Protein AF-H0SKC0-F1 (afdb_monomer_lite)

Structure (mmCIF, N/CA/C/O backbone):
data_AF-H0SKC0-F1
#
_entry.id   AF-H0SKC0-F1
#
loop_
_atom_site.group_PDB
_atom_site.id
_atom_site.type_symbol
_atom_site.label_atom_id
_atom_site.label_alt_id
_atom_site.label_comp_id
_atom_site.label_asym_id
_atom_site.label_entity_id
_atom_site.label_seq_id
_atom_site.pdbx_PDB_ins_code
_atom_site.Cartn_x
_atom_site.Cartn_y
_atom_site.Cartn_z
_atom_site.occupancy
_atom_site.B_iso_or_equiv
_atom_site.auth_seq_id
_atom_site.auth_comp_id
_atom_site.auth_asym_id
_atom_site.auth_atom_id
_atom_site.pdbx_PDB_model_num
ATOM 1 N N . MET A 1 1 ? 10.378 -6.638 -20.594 1.00 44.16 1 MET A N 1
ATOM 2 C CA . MET A 1 1 ? 9.419 -6.960 -19.514 1.00 44.16 1 MET A CA 1
ATOM 3 C C . MET A 1 1 ? 9.116 -5.666 -18.774 1.00 44.16 1 MET A C 1
ATOM 5 O O . MET A 1 1 ? 10.044 -5.069 -18.249 1.00 44.16 1 MET A O 1
ATOM 9 N N . ARG A 1 2 ? 7.883 -5.146 -18.825 1.00 47.62 2 ARG A N 1
ATOM 10 C CA . ARG A 1 2 ? 7.544 -3.907 -18.105 1.00 47.62 2 ARG A CA 1
ATOM 11 C C . ARG A 1 2 ? 7.407 -4.277 -16.625 1.00 47.62 2 ARG A C 1
ATOM 13 O O . ARG A 1 2 ? 6.532 -5.062 -16.275 1.00 47.62 2 ARG A O 1
ATOM 20 N N . LEU A 1 3 ? 8.327 -3.801 -15.794 1.00 63.06 3 LEU A N 1
ATOM 21 C CA . LEU A 1 3 ? 8.321 -4.067 -14.359 1.00 63.06 3 LEU A CA 1
ATOM 22 C C . LEU A 1 3 ? 7.231 -3.194 -13.731 1.00 63.06 3 LEU A C 1
ATOM 24 O O . LEU A 1 3 ? 7.338 -1.970 -13.740 1.00 63.06 3 LEU A O 1
ATOM 28 N N . TYR A 1 4 ? 6.158 -3.812 -13.243 1.00 76.94 4 TYR A N 1
ATOM 29 C CA . TYR A 1 4 ? 5.050 -3.120 -12.587 1.00 76.94 4 TYR A CA 1
ATOM 30 C C . TYR A 1 4 ? 5.138 -3.303 -11.073 1.00 76.94 4 TYR A C 1
ATOM 32 O O . TYR A 1 4 ? 5.446 -4.395 -10.603 1.00 76.94 4 TYR A O 1
ATOM 40 N N . LEU A 1 5 ? 4.836 -2.245 -10.314 1.00 85.94 5 LEU A N 1
ATOM 41 C CA . LEU A 1 5 ? 4.647 -2.341 -8.868 1.00 85.94 5 LEU A CA 1
ATOM 42 C C . LEU A 1 5 ? 3.491 -3.288 -8.557 1.00 85.94 5 LEU A C 1
ATOM 44 O O . LEU A 1 5 ? 2.339 -3.018 -8.918 1.00 85.94 5 LEU A O 1
ATOM 48 N N . THR A 1 6 ? 3.816 -4.387 -7.886 1.00 87.62 6 THR A N 1
ATOM 49 C CA . THR A 1 6 ? 2.837 -5.380 -7.454 1.00 87.62 6 THR A CA 1
ATOM 50 C C . THR A 1 6 ? 2.287 -5.037 -6.072 1.00 87.62 6 THR A C 1
ATOM 52 O O . THR A 1 6 ? 2.886 -4.281 -5.309 1.00 87.62 6 THR A O 1
ATOM 55 N N . GLU A 1 7 ? 1.134 -5.608 -5.727 1.00 88.00 7 GLU A N 1
ATOM 56 C CA . GLU A 1 7 ? 0.581 -5.500 -4.369 1.00 88.00 7 GLU A CA 1
ATOM 57 C C . GLU A 1 7 ? 1.510 -6.154 -3.338 1.00 88.00 7 GLU A C 1
ATOM 59 O O . GLU A 1 7 ? 1.645 -5.646 -2.229 1.00 88.00 7 GLU A O 1
ATOM 64 N N . LEU A 1 8 ? 2.223 -7.216 -3.731 1.00 85.00 8 LEU A N 1
ATOM 65 C CA . LEU A 1 8 ? 3.221 -7.875 -2.892 1.00 85.00 8 LEU A CA 1
ATOM 66 C C . LEU A 1 8 ? 4.407 -6.961 -2.572 1.00 85.00 8 LEU A C 1
ATOM 68 O O . LEU A 1 8 ? 4.822 -6.894 -1.419 1.00 85.00 8 LEU A O 1
ATOM 72 N N . ASP A 1 9 ? 4.919 -6.219 -3.559 1.00 88.12 9 ASP A N 1
ATOM 73 C CA . ASP A 1 9 ? 5.999 -5.255 -3.320 1.00 88.12 9 ASP A CA 1
ATOM 74 C C . ASP A 1 9 ? 5.573 -4.212 -2.261 1.00 88.12 9 ASP A C 1
ATOM 76 O O . ASP A 1 9 ? 6.364 -3.845 -1.392 1.00 88.12 9 ASP A O 1
ATOM 80 N N . VAL A 1 10 ? 4.308 -3.770 -2.292 1.00 90.19 10 VAL A N 1
ATOM 81 C CA . VAL A 1 10 ? 3.758 -2.793 -1.334 1.00 90.19 10 VAL A CA 1
ATOM 82 C C . VAL A 1 10 ? 3.510 -3.415 0.043 1.00 90.19 10 VAL A C 1
ATOM 84 O O . VAL A 1 10 ? 3.845 -2.792 1.048 1.00 90.19 10 VAL A O 1
ATOM 87 N N . LEU A 1 11 ? 2.983 -4.643 0.110 1.00 89.06 11 LEU A N 1
ATOM 88 C CA . LEU A 1 11 ? 2.811 -5.407 1.356 1.00 89.06 11 LEU A CA 1
ATOM 89 C C . LEU A 1 11 ? 4.149 -5.631 2.070 1.00 89.06 11 LEU A C 1
ATOM 91 O O . LEU A 1 11 ? 4.260 -5.404 3.274 1.00 89.06 11 LEU A O 1
ATOM 95 N N . ALA A 1 12 ? 5.172 -6.037 1.319 1.00 88.38 12 ALA A N 1
ATOM 96 C CA . ALA A 1 12 ? 6.509 -6.268 1.845 1.00 88.38 12 ALA A CA 1
ATOM 97 C C . ALA A 1 12 ? 7.189 -4.965 2.301 1.00 88.38 12 ALA A C 1
ATOM 99 O O . ALA A 1 12 ? 7.897 -4.966 3.306 1.00 88.38 12 ALA A O 1
ATOM 100 N N . ALA A 1 13 ? 6.962 -3.843 1.611 1.00 90.94 13 ALA A N 1
ATOM 101 C CA . ALA A 1 13 ? 7.426 -2.539 2.081 1.00 90.94 13 ALA A CA 1
ATOM 102 C C . ALA A 1 13 ? 6.714 -2.122 3.380 1.00 90.94 13 ALA A C 1
ATOM 104 O O . ALA A 1 13 ? 7.356 -1.692 4.338 1.00 90.94 13 ALA A O 1
ATOM 105 N N . LEU A 1 14 ? 5.393 -2.313 3.446 1.00 90.44 14 LEU A N 1
ATOM 106 C CA . LEU A 1 14 ? 4.578 -2.048 4.634 1.00 90.44 14 LEU A CA 1
ATOM 107 C C . LEU A 1 14 ? 5.021 -2.857 5.856 1.00 90.44 14 LEU A C 1
ATOM 109 O O . LEU A 1 14 ? 5.031 -2.323 6.960 1.00 90.44 14 LEU A O 1
ATOM 113 N N . SER A 1 15 ? 5.424 -4.116 5.679 1.00 88.62 15 SER A N 1
ATOM 114 C CA . SER A 1 15 ? 5.884 -4.956 6.791 1.00 88.62 15 SER A CA 1
ATOM 115 C C . SER A 1 15 ? 7.271 -4.574 7.323 1.00 88.62 15 SER A C 1
ATOM 117 O O . SER A 1 15 ? 7.673 -5.058 8.376 1.00 88.62 15 SER A O 1
ATOM 119 N N . ARG A 1 16 ? 8.035 -3.754 6.588 1.00 90.06 16 ARG A N 1
ATOM 120 C CA . ARG A 1 16 ? 9.399 -3.327 6.955 1.00 90.06 16 ARG A CA 1
ATOM 121 C C . ARG A 1 16 ? 9.447 -1.955 7.618 1.00 90.06 16 ARG A C 1
ATOM 123 O O . ARG A 1 16 ? 10.452 -1.613 8.237 1.00 90.06 16 ARG A O 1
ATOM 130 N N . VAL A 1 17 ? 8.388 -1.157 7.491 1.00 90.25 17 VAL A N 1
ATOM 131 C CA . VAL A 1 17 ? 8.319 0.175 8.097 1.00 90.25 17 VAL A CA 1
ATOM 132 C C . VAL A 1 17 ? 7.797 0.088 9.530 1.00 90.25 17 VAL A C 1
ATOM 134 O O . VAL A 1 17 ? 6.731 -0.459 9.785 1.00 90.25 17 VAL A O 1
ATOM 137 N N . ALA A 1 18 ? 8.528 0.678 10.480 1.00 84.00 18 ALA A N 1
ATOM 138 C CA . ALA A 1 18 ? 8.111 0.712 11.886 1.00 84.00 18 ALA A CA 1
ATOM 139 C C . ALA A 1 18 ? 6.836 1.544 12.103 1.00 84.00 18 ALA A C 1
ATOM 141 O O . ALA A 1 18 ? 6.020 1.230 12.965 1.00 84.00 18 ALA A O 1
ATOM 142 N N . VAL A 1 19 ? 6.668 2.612 11.312 1.00 85.62 19 VAL A N 1
ATOM 143 C CA . VAL A 1 19 ? 5.455 3.432 11.302 1.00 85.62 19 VAL A CA 1
ATOM 144 C C . VAL A 1 19 ? 4.926 3.499 9.868 1.00 85.62 19 VAL A C 1
ATOM 146 O O . VAL A 1 19 ? 5.547 4.150 9.021 1.00 85.62 19 VAL A O 1
ATOM 149 N N . PRO A 1 20 ? 3.793 2.847 9.570 1.00 88.38 20 PRO A N 1
ATOM 150 C CA . PRO A 1 20 ? 3.282 2.661 8.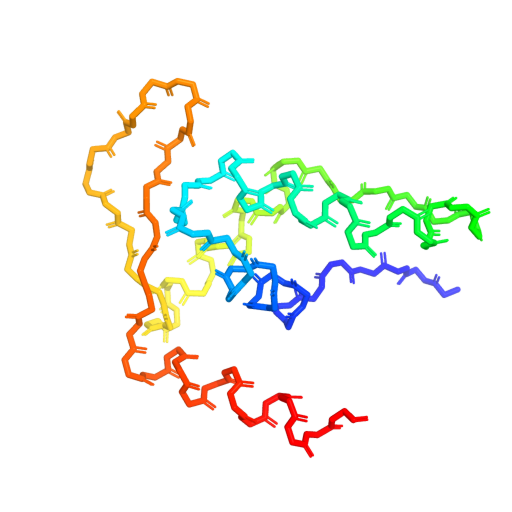211 1.00 88.38 20 PRO A CA 1
ATOM 151 C C . PRO A 1 20 ? 2.588 3.911 7.647 1.00 88.38 20 PRO A C 1
ATOM 153 O O . PRO A 1 20 ? 1.436 3.879 7.221 1.00 88.38 20 PRO A O 1
ATOM 156 N N . LYS A 1 21 ? 3.286 5.051 7.630 1.00 92.81 21 LYS A N 1
ATOM 157 C CA . LYS A 1 21 ? 2.807 6.273 6.963 1.00 92.81 21 LYS A CA 1
ATOM 158 C C . LYS A 1 21 ? 3.067 6.191 5.464 1.00 92.81 21 LYS A C 1
ATOM 160 O O . LYS A 1 21 ? 4.107 5.672 5.061 1.00 92.81 21 LYS A O 1
ATOM 165 N N . SER A 1 22 ? 2.190 6.775 4.645 1.00 91.94 22 SER A N 1
ATOM 166 C CA . SER A 1 22 ? 2.309 6.798 3.178 1.00 91.94 22 SER A CA 1
ATOM 167 C C . SER A 1 22 ? 3.715 7.171 2.707 1.00 91.94 22 SER A C 1
ATOM 169 O O . SER A 1 22 ? 4.264 6.501 1.839 1.00 91.94 22 SER A O 1
ATOM 171 N N . PHE A 1 23 ? 4.318 8.212 3.292 1.00 91.56 23 PHE A N 1
ATOM 172 C CA . PHE A 1 23 ? 5.668 8.645 2.931 1.00 91.56 23 PHE A CA 1
ATOM 173 C C . PHE A 1 23 ? 6.747 7.608 3.280 1.00 91.56 23 PHE A C 1
ATOM 175 O O . PHE A 1 23 ? 7.674 7.398 2.502 1.00 91.56 23 PHE A O 1
ATOM 182 N N . HIS A 1 24 ? 6.637 6.933 4.424 1.00 92.62 24 HIS A N 1
ATOM 183 C CA . HIS A 1 24 ? 7.600 5.901 4.815 1.00 92.62 24 HIS A CA 1
ATOM 184 C C . HIS A 1 24 ? 7.477 4.660 3.934 1.00 92.62 24 HIS A C 1
ATOM 186 O O . HIS A 1 24 ? 8.492 4.144 3.475 1.00 92.62 24 HIS A O 1
ATOM 192 N N . VAL A 1 25 ? 6.245 4.237 3.635 1.00 92.81 25 VAL A N 1
ATOM 193 C CA . VAL A 1 25 ? 5.987 3.139 2.694 1.00 92.81 25 VAL A CA 1
ATOM 194 C C . VAL A 1 25 ? 6.547 3.480 1.317 1.00 92.81 25 VAL A C 1
ATOM 196 O O . VAL A 1 25 ? 7.234 2.661 0.719 1.00 92.81 25 VAL A O 1
ATOM 199 N N . TYR A 1 26 ? 6.321 4.706 0.837 1.00 91.94 26 TYR A N 1
ATOM 200 C CA . TYR A 1 26 ? 6.886 5.190 -0.420 1.00 91.94 26 TYR A CA 1
ATOM 201 C C . TYR A 1 26 ? 8.412 5.044 -0.465 1.00 91.94 26 TYR A C 1
ATOM 203 O O . TYR A 1 26 ? 8.938 4.431 -1.392 1.00 91.94 26 TYR A O 1
ATOM 211 N N . ARG A 1 27 ? 9.115 5.545 0.559 1.00 91.69 27 ARG A N 1
ATOM 212 C CA . ARG A 1 27 ? 10.581 5.461 0.620 1.00 91.69 27 ARG A CA 1
ATOM 213 C C . ARG A 1 27 ? 11.087 4.023 0.661 1.00 91.69 27 ARG A C 1
ATOM 215 O O . ARG A 1 27 ? 12.115 3.726 0.062 1.00 91.69 27 ARG A O 1
ATOM 222 N N . GLU A 1 28 ? 10.384 3.138 1.360 1.00 92.88 28 GLU A N 1
ATOM 223 C CA . GLU A 1 28 ? 10.767 1.728 1.422 1.00 92.88 28 GLU A CA 1
ATOM 224 C C . GLU A 1 28 ? 10.533 1.017 0.083 1.00 92.88 28 GLU A C 1
ATOM 226 O O . GLU A 1 28 ? 11.389 0.248 -0.350 1.00 92.88 28 GLU A O 1
ATOM 231 N N . VAL A 1 29 ? 9.440 1.328 -0.627 1.00 91.50 29 VAL A N 1
ATOM 232 C CA . VAL A 1 29 ? 9.216 0.827 -1.992 1.00 91.50 29 VAL A CA 1
ATOM 233 C C . VAL A 1 29 ? 10.317 1.313 -2.935 1.00 91.50 29 VAL A C 1
ATOM 235 O O . VAL A 1 29 ? 10.870 0.495 -3.666 1.00 91.50 29 VAL A O 1
ATOM 238 N N . GLU A 1 30 ? 10.679 2.602 -2.911 1.00 89.31 30 GLU A N 1
ATOM 239 C CA . GLU A 1 30 ? 11.798 3.122 -3.714 1.00 89.31 30 GLU A CA 1
ATOM 240 C C . GLU A 1 30 ? 13.100 2.371 -3.423 1.00 89.31 30 GLU A C 1
ATOM 242 O O . GLU A 1 30 ? 13.766 1.918 -4.353 1.00 89.31 30 GLU A O 1
ATOM 247 N N . ARG A 1 31 ? 13.422 2.165 -2.140 1.00 89.06 31 ARG A N 1
ATOM 248 C CA . ARG A 1 31 ? 14.616 1.426 -1.712 1.00 89.06 31 ARG A CA 1
ATOM 249 C C . ARG A 1 31 ? 14.613 -0.013 -2.223 1.00 89.06 31 ARG A C 1
ATOM 251 O O . ARG A 1 31 ? 15.627 -0.500 -2.713 1.00 89.06 31 ARG A O 1
ATOM 258 N N . MET A 1 32 ? 13.475 -0.701 -2.135 1.00 88.00 32 MET A N 1
ATOM 259 C CA . MET A 1 32 ? 13.313 -2.055 -2.677 1.00 88.00 32 MET A CA 1
ATOM 260 C C . MET A 1 32 ? 13.449 -2.092 -4.203 1.00 88.00 32 MET A C 1
ATOM 262 O O . MET A 1 32 ? 13.877 -3.101 -4.764 1.00 88.00 32 MET A O 1
ATOM 266 N N . TRP A 1 33 ? 13.097 -0.996 -4.873 1.00 86.25 33 TRP A N 1
ATOM 267 C CA . TRP A 1 33 ? 13.165 -0.860 -6.321 1.00 86.25 33 TRP A CA 1
ATOM 268 C C . TRP A 1 33 ? 14.519 -0.373 -6.844 1.00 86.25 33 TRP A C 1
ATOM 270 O O . TRP A 1 33 ? 14.739 -0.493 -8.046 1.00 86.25 33 TRP A O 1
ATOM 280 N N . GLU A 1 34 ? 15.450 0.089 -6.000 1.00 84.75 34 GLU A N 1
ATOM 281 C CA . GLU A 1 34 ? 16.773 0.572 -6.437 1.00 84.75 34 GLU A CA 1
ATOM 282 C C . GLU A 1 34 ? 17.511 -0.426 -7.337 1.00 84.75 34 GLU A C 1
ATOM 284 O O . GLU A 1 34 ? 18.092 -0.032 -8.346 1.00 84.75 34 GLU A O 1
ATOM 289 N N . VAL A 1 35 ? 17.458 -1.723 -7.014 1.00 77.31 35 VAL A N 1
ATOM 290 C CA . VAL A 1 35 ? 18.083 -2.777 -7.833 1.00 77.31 35 VAL A CA 1
ATOM 291 C C . VAL A 1 35 ? 17.445 -2.828 -9.224 1.00 77.31 35 VAL A C 1
ATOM 293 O O . VAL A 1 35 ? 18.147 -2.794 -10.227 1.00 77.31 35 VAL A O 1
ATOM 296 N N . ARG A 1 36 ? 16.108 -2.796 -9.296 1.00 76.88 36 ARG A N 1
ATOM 297 C CA . ARG A 1 36 ? 15.361 -2.810 -10.565 1.00 76.88 36 ARG A CA 1
ATOM 298 C C . ARG A 1 36 ? 15.606 -1.546 -11.392 1.00 76.88 36 ARG A C 1
ATOM 300 O O . ARG A 1 36 ? 15.592 -1.608 -12.616 1.00 76.88 36 ARG A O 1
ATOM 307 N N . VAL A 1 37 ? 15.821 -0.407 -10.733 1.00 81.06 37 VAL A N 1
ATOM 308 C CA . VAL A 1 37 ? 16.159 0.864 -11.390 1.00 81.06 37 VAL A CA 1
ATOM 309 C C . VAL A 1 37 ? 17.556 0.811 -12.010 1.00 81.06 37 VAL A C 1
ATOM 311 O O . VAL A 1 37 ? 17.739 1.282 -13.131 1.00 81.06 37 VAL A O 1
ATOM 314 N N . ARG A 1 38 ? 18.531 0.186 -11.334 1.00 80.19 38 ARG A N 1
ATOM 315 C CA . ARG A 1 38 ? 19.883 -0.028 -11.888 1.00 80.19 38 ARG A CA 1
ATOM 316 C C . ARG A 1 38 ? 19.871 -0.885 -13.155 1.00 80.19 38 ARG A C 1
ATOM 318 O O . ARG A 1 38 ? 20.658 -0.620 -14.057 1.00 80.19 38 ARG A O 1
ATOM 325 N N . ASP A 1 39 ? 18.931 -1.820 -13.259 1.00 80.75 39 ASP A N 1
ATOM 326 C CA . ASP A 1 39 ? 18.747 -2.685 -14.433 1.00 80.75 39 ASP A CA 1
ATOM 327 C C . ASP A 1 39 ? 17.910 -2.029 -15.558 1.00 80.75 39 ASP A C 1
ATOM 329 O O . ASP A 1 39 ? 17.429 -2.705 -16.470 1.00 80.75 39 ASP A O 1
ATOM 333 N N . GLY A 1 40 ? 17.706 -0.706 -15.510 1.00 75.50 40 GLY A N 1
ATOM 334 C CA . GLY A 1 40 ? 16.964 0.055 -16.523 1.00 75.50 40 GLY A CA 1
ATOM 335 C C . GLY A 1 40 ? 15.448 0.115 -16.300 1.00 75.50 40 GLY A C 1
ATOM 336 O O . GLY A 1 40 ? 14.707 0.562 -17.178 1.00 75.50 40 GLY A O 1
ATOM 337 N N . GLY A 1 41 ? 14.962 -0.330 -15.139 1.00 75.75 41 GLY A N 1
ATOM 338 C CA . GLY A 1 41 ? 13.577 -0.143 -14.714 1.00 75.75 41 GLY A CA 1
ATOM 339 C C . GLY A 1 41 ? 13.275 1.303 -14.308 1.00 75.75 41 GLY A C 1
ATOM 340 O O . GLY A 1 41 ? 14.148 2.057 -13.890 1.00 75.75 41 GLY A O 1
ATOM 341 N N . MET A 1 42 ? 12.005 1.696 -14.394 1.00 79.69 42 MET A N 1
ATOM 342 C CA . MET A 1 42 ? 11.543 3.000 -13.912 1.00 79.69 42 MET A CA 1
ATOM 343 C C . MET A 1 42 ? 10.959 2.844 -12.502 1.00 79.69 42 MET A C 1
ATOM 345 O O . MET A 1 42 ? 10.150 1.932 -12.298 1.00 79.69 42 MET A O 1
ATOM 349 N N . PRO A 1 43 ? 11.334 3.694 -11.527 1.00 81.12 43 PRO A N 1
ATOM 350 C CA . PRO A 1 43 ? 10.789 3.586 -10.184 1.00 81.12 43 PRO A CA 1
ATOM 351 C C . PRO A 1 43 ? 9.289 3.924 -10.184 1.00 81.12 43 PRO A C 1
ATOM 353 O O . PRO A 1 43 ? 8.840 4.791 -10.944 1.00 81.12 43 PRO A O 1
ATOM 356 N N . PRO A 1 44 ? 8.488 3.258 -9.340 1.00 86.81 44 PRO A N 1
ATOM 357 C CA . PRO A 1 44 ? 7.084 3.589 -9.181 1.00 86.81 44 PRO A CA 1
ATOM 358 C C . PRO A 1 44 ? 6.935 4.983 -8.572 1.00 86.81 44 PRO A C 1
ATOM 360 O O . PRO A 1 44 ? 7.624 5.347 -7.624 1.00 86.81 44 PRO A O 1
ATOM 363 N N . THR A 1 45 ? 5.998 5.769 -9.099 1.00 89.06 45 THR A N 1
ATOM 364 C CA . THR A 1 45 ? 5.723 7.103 -8.558 1.00 89.06 45 THR A CA 1
ATOM 365 C C . THR A 1 45 ? 4.920 7.013 -7.260 1.00 89.06 45 THR A C 1
ATOM 367 O O . THR A 1 45 ? 4.195 6.042 -7.019 1.00 89.06 45 THR A O 1
ATOM 370 N N . ALA A 1 46 ? 4.967 8.076 -6.451 1.00 87.88 46 ALA A N 1
ATOM 371 C CA . ALA A 1 46 ? 4.154 8.186 -5.238 1.00 87.88 46 ALA A CA 1
ATOM 372 C C . ALA A 1 46 ? 2.652 7.979 -5.511 1.00 87.88 46 ALA A C 1
ATOM 374 O O . ALA A 1 46 ? 1.956 7.368 -4.703 1.00 87.88 46 ALA A O 1
ATOM 375 N N . TYR A 1 47 ? 2.165 8.426 -6.674 1.00 88.94 47 TYR A N 1
ATOM 376 C CA . TYR A 1 47 ? 0.782 8.224 -7.107 1.00 88.94 47 TYR A CA 1
ATOM 377 C C . TYR A 1 47 ? 0.443 6.740 -7.314 1.00 88.94 47 TYR A C 1
ATOM 379 O O . TYR A 1 47 ? -0.589 6.270 -6.838 1.00 88.94 47 TYR A O 1
ATOM 387 N N . VAL A 1 48 ? 1.325 5.977 -7.970 1.00 90.56 48 VAL A N 1
ATOM 388 C CA . VAL A 1 48 ? 1.121 4.534 -8.196 1.00 90.56 48 VAL A CA 1
ATOM 389 C C . VAL A 1 48 ? 1.090 3.775 -6.868 1.00 90.56 48 VAL A C 1
ATOM 391 O O . VAL A 1 48 ? 0.232 2.915 -6.670 1.00 90.56 48 VAL A O 1
ATOM 394 N N . ILE A 1 49 ? 1.984 4.123 -5.940 1.00 92.19 49 ILE A N 1
ATOM 395 C CA . ILE A 1 49 ? 2.038 3.512 -4.605 1.00 92.19 49 ILE A CA 1
ATOM 396 C C . ILE A 1 49 ? 0.777 3.855 -3.803 1.00 92.19 49 ILE A C 1
ATOM 398 O O . ILE A 1 49 ? 0.158 2.963 -3.226 1.00 92.19 49 ILE A O 1
ATOM 402 N N . ALA A 1 50 ? 0.343 5.119 -3.816 1.00 91.06 50 ALA A N 1
ATOM 403 C CA . ALA A 1 50 ? -0.878 5.550 -3.136 1.00 91.06 50 ALA A CA 1
ATOM 404 C C . ALA A 1 50 ? -2.129 4.835 -3.673 1.00 91.06 50 ALA A C 1
ATOM 406 O O . ALA A 1 50 ? -2.944 4.359 -2.884 1.00 91.06 50 ALA A O 1
ATOM 407 N N . ASN A 1 51 ? -2.252 4.687 -4.996 1.00 92.38 51 ASN A N 1
ATOM 408 C CA . ASN A 1 51 ? -3.349 3.933 -5.606 1.00 92.38 51 ASN A CA 1
ATOM 409 C C . ASN A 1 51 ? -3.341 2.457 -5.193 1.00 92.38 51 ASN A C 1
ATOM 411 O O . ASN A 1 51 ? -4.406 1.873 -4.993 1.00 92.38 51 ASN A O 1
ATOM 415 N N . ARG A 1 52 ? -2.161 1.840 -5.042 1.00 92.56 52 ARG A N 1
ATOM 416 C CA . ARG A 1 52 ? -2.063 0.452 -4.570 1.00 92.56 52 ARG A CA 1
ATOM 417 C C . ARG A 1 52 ? -2.454 0.306 -3.110 1.00 92.56 52 ARG A C 1
ATOM 419 O O . ARG A 1 52 ? -3.238 -0.585 -2.807 1.00 92.56 52 ARG A O 1
ATOM 426 N N . LEU A 1 53 ? -2.002 1.209 -2.244 1.00 93.56 53 LEU A N 1
ATOM 427 C CA . LEU A 1 53 ? -2.441 1.252 -0.848 1.00 93.56 53 LEU A CA 1
ATOM 428 C C . LEU A 1 53 ? -3.964 1.389 -0.743 1.00 93.56 53 LEU A C 1
ATOM 430 O O . LEU A 1 53 ? -4.594 0.655 0.014 1.00 93.56 53 LEU A O 1
ATOM 434 N N . GLN A 1 54 ? -4.563 2.260 -1.561 1.00 93.56 54 GLN A N 1
ATOM 435 C CA . GLN A 1 54 ? -6.015 2.406 -1.611 1.00 93.56 54 GLN A CA 1
ATOM 436 C C . GLN A 1 54 ? -6.702 1.127 -2.105 1.00 93.56 54 GLN A C 1
ATOM 438 O O . GLN A 1 54 ? -7.607 0.643 -1.442 1.00 93.56 54 GLN A O 1
ATOM 443 N N . THR A 1 55 ? -6.215 0.524 -3.195 1.00 93.56 55 THR A N 1
ATOM 444 C CA . THR A 1 55 ? -6.749 -0.750 -3.715 1.00 93.56 55 THR A CA 1
ATOM 445 C C . THR A 1 55 ? -6.726 -1.846 -2.645 1.00 93.56 55 THR A C 1
ATOM 447 O O . THR A 1 55 ? -7.657 -2.635 -2.529 1.00 93.56 55 THR A O 1
ATOM 450 N N . MET A 1 56 ? -5.659 -1.914 -1.850 1.00 93.69 56 MET A N 1
ATOM 451 C CA . MET A 1 56 ? -5.534 -2.892 -0.768 1.00 93.69 56 MET A CA 1
ATOM 452 C C . MET A 1 56 ? -6.479 -2.596 0.399 1.00 93.69 56 MET A C 1
ATOM 454 O O . MET A 1 56 ? -6.986 -3.530 1.019 1.00 93.69 56 MET A O 1
ATOM 458 N N . ALA A 1 57 ? -6.749 -1.323 0.686 1.00 94.56 57 ALA A N 1
ATOM 459 C CA . ALA A 1 57 ? -7.775 -0.954 1.652 1.00 94.56 57 ALA A CA 1
ATOM 460 C C . ALA A 1 57 ? -9.185 -1.294 1.158 1.00 94.56 57 ALA A C 1
ATOM 462 O O . ALA A 1 57 ? -9.976 -1.834 1.925 1.00 94.56 57 ALA A O 1
ATOM 463 N N . ASP A 1 58 ? -9.470 -1.095 -0.129 1.00 94.50 58 ASP A N 1
ATOM 464 C CA . ASP A 1 58 ? -10.749 -1.479 -0.739 1.00 94.50 58 ASP A CA 1
ATOM 465 C C . ASP A 1 58 ? -10.957 -3.009 -0.707 1.00 94.50 58 ASP A C 1
ATOM 467 O O . ASP A 1 58 ? -12.081 -3.487 -0.579 1.00 94.50 58 ASP A O 1
ATOM 471 N N . LYS A 1 59 ? -9.867 -3.793 -0.749 1.00 93.88 59 LYS A N 1
ATOM 472 C CA . LYS A 1 59 ? -9.871 -5.255 -0.525 1.00 93.88 59 LYS A CA 1
ATOM 473 C C . LYS A 1 59 ? -9.998 -5.661 0.950 1.00 93.88 59 LYS A C 1
ATOM 475 O O . LYS A 1 59 ? -10.044 -6.852 1.249 1.00 93.88 59 LYS A O 1
ATOM 480 N N . GLY A 1 60 ? -9.994 -4.704 1.874 1.00 95.44 60 GLY A N 1
ATOM 481 C CA . GLY A 1 60 ? -10.022 -4.955 3.313 1.00 95.44 60 GLY A CA 1
ATOM 482 C C . GLY A 1 60 ? -8.715 -5.511 3.881 1.00 95.44 60 GLY A C 1
ATOM 483 O O . GLY A 1 60 ? -8.721 -6.037 4.989 1.00 95.44 60 GLY A O 1
ATOM 484 N N . TRP A 1 61 ? -7.593 -5.423 3.158 1.00 94.88 61 TRP A N 1
ATOM 485 C CA . TRP A 1 61 ? -6.273 -5.857 3.646 1.00 94.88 61 TRP A CA 1
ATOM 486 C C . TRP A 1 61 ? -5.591 -4.793 4.502 1.00 94.88 61 TRP A C 1
ATOM 488 O O . TRP A 1 61 ? -4.763 -5.107 5.355 1.00 94.88 61 TRP A O 1
ATOM 498 N N . LEU A 1 62 ? -5.937 -3.531 4.264 1.00 95.56 62 LEU A N 1
ATOM 499 C CA . LEU A 1 62 ? -5.440 -2.397 5.023 1.00 95.56 62 LEU A CA 1
ATOM 500 C C . LEU A 1 62 ? -6.596 -1.536 5.519 1.00 95.56 62 LEU A C 1
ATOM 502 O O . LEU A 1 62 ? -7.627 -1.420 4.863 1.00 95.56 62 LEU A O 1
ATOM 506 N N . THR A 1 63 ? -6.386 -0.853 6.632 1.00 94.88 63 THR A N 1
ATOM 507 C CA . THR A 1 63 ? -7.189 0.303 7.028 1.00 94.88 63 THR A CA 1
ATOM 508 C C . THR A 1 63 ? -6.350 1.563 6.904 1.00 94.88 63 THR A C 1
ATOM 510 O O . THR A 1 63 ? -5.145 1.563 7.157 1.00 94.88 63 THR A O 1
ATOM 513 N N . ARG A 1 64 ? -6.984 2.650 6.469 1.00 95.25 64 ARG A N 1
ATOM 514 C CA . ARG A 1 64 ? -6.367 3.974 6.362 1.00 95.25 64 ARG A CA 1
ATOM 515 C C . ARG A 1 64 ? -6.836 4.825 7.533 1.00 95.25 64 ARG A C 1
ATOM 517 O O . ARG A 1 64 ? -8.017 4.797 7.859 1.00 9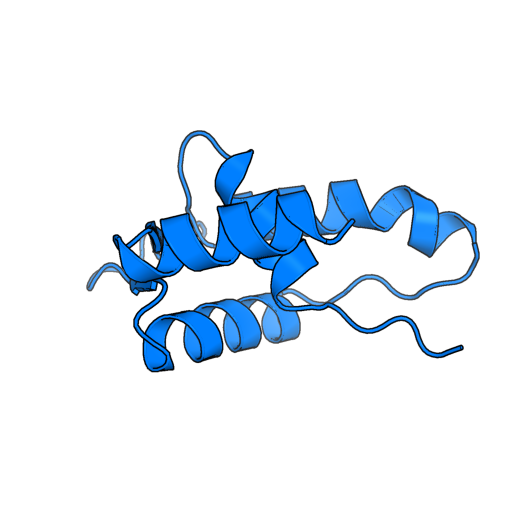5.25 64 ARG A O 1
ATOM 524 N N . SER A 1 65 ? -5.947 5.616 8.124 1.00 93.81 65 SER A N 1
ATOM 525 C CA . SER A 1 65 ? -6.333 6.615 9.119 1.00 93.81 65 SER A CA 1
ATOM 526 C C . SER A 1 65 ? -7.267 7.673 8.522 1.00 93.81 65 SER A C 1
ATOM 528 O O . SER A 1 65 ? -7.106 8.082 7.369 1.00 93.81 65 SER A O 1
ATOM 530 N N . ASP A 1 66 ? -8.194 8.186 9.331 1.00 89.81 66 ASP A N 1
ATOM 531 C CA . ASP A 1 66 ? -9.122 9.243 8.898 1.00 89.81 66 ASP A CA 1
ATOM 532 C C . ASP A 1 66 ? -8.416 10.585 8.682 1.00 89.81 66 ASP A C 1
ATOM 534 O O . ASP A 1 66 ? -8.799 11.393 7.834 1.00 89.81 66 ASP A O 1
ATOM 538 N N . LYS A 1 67 ? -7.343 10.827 9.441 1.00 90.12 67 LYS A N 1
ATOM 539 C CA . LYS A 1 67 ? -6.571 12.066 9.379 1.00 90.12 67 LYS A CA 1
ATOM 540 C C . LYS A 1 67 ? -5.294 11.881 8.568 1.00 90.12 67 LYS A C 1
ATOM 542 O O . LYS A 1 67 ? -4.540 10.928 8.774 1.00 90.12 67 LYS A O 1
ATOM 547 N N . ARG A 1 68 ? -5.026 12.855 7.695 1.00 90.19 68 ARG A N 1
ATOM 548 C CA . ARG A 1 68 ? -3.733 13.034 7.027 1.00 90.19 68 ARG A CA 1
ATOM 549 C C . ARG A 1 68 ? -2.751 13.741 7.965 1.00 90.19 68 ARG A C 1
ATOM 551 O O . ARG A 1 68 ? -3.029 14.834 8.457 1.00 90.19 68 ARG A O 1
ATOM 558 N N . GLU A 1 69 ? -1.583 13.151 8.175 1.00 87.38 69 GLU A N 1
ATOM 559 C CA . GLU A 1 69 ? -0.512 13.683 9.018 1.00 87.38 69 GLU A CA 1
ATOM 560 C C . GLU A 1 69 ? 0.472 14.536 8.204 1.00 87.38 69 GLU A C 1
ATOM 562 O O . GLU A 1 69 ? 1.594 14.124 7.895 1.00 87.38 69 GLU A O 1
ATOM 567 N N . GLY A 1 70 ? 0.041 15.742 7.828 1.00 87.62 70 GLY A N 1
ATOM 568 C CA . GLY A 1 70 ? 0.882 16.702 7.108 1.00 87.62 70 GLY A CA 1
ATOM 569 C C . GLY A 1 70 ? 1.497 16.113 5.832 1.00 87.62 70 GLY A C 1
ATOM 570 O O . GLY A 1 70 ? 0.798 15.516 5.008 1.00 87.62 70 GLY A O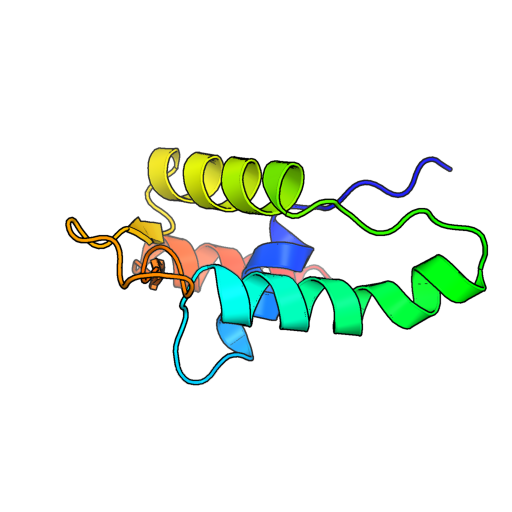 1
ATOM 571 N N . ASN A 1 71 ? 2.816 16.266 5.679 1.00 83.12 71 ASN A N 1
ATOM 572 C CA . ASN A 1 71 ? 3.562 15.768 4.516 1.00 83.12 71 ASN A CA 1
ATOM 573 C C . ASN A 1 71 ? 3.777 14.247 4.526 1.00 83.12 71 ASN A C 1
ATOM 575 O O . ASN A 1 71 ? 4.067 13.670 3.482 1.00 83.12 71 ASN A O 1
ATOM 579 N N . SER A 1 72 ? 3.590 13.585 5.671 1.00 83.50 72 SER A N 1
ATOM 580 C CA . SER A 1 72 ? 3.791 12.138 5.810 1.00 83.50 72 SER A CA 1
ATOM 581 C C . SER A 1 72 ? 2.648 11.311 5.206 1.00 83.50 72 SER A C 1
ATOM 583 O O . SER A 1 72 ? 2.796 10.105 4.999 1.00 83.50 72 SER A O 1
ATOM 585 N N . GLY A 1 73 ? 1.522 11.956 4.883 1.00 90.81 73 GLY A N 1
ATOM 586 C CA . GLY A 1 73 ? 0.349 11.323 4.283 1.00 90.81 73 GLY A CA 1
ATOM 587 C C . GLY A 1 73 ? -0.546 10.635 5.314 1.00 90.81 73 GLY A C 1
ATOM 588 O O . GLY A 1 73 ? -0.739 11.162 6.405 1.00 90.81 73 GLY A O 1
ATOM 589 N N . PHE A 1 74 ? -1.142 9.503 4.945 1.00 93.94 74 PHE A N 1
ATOM 590 C CA . PHE A 1 74 ? -2.015 8.725 5.830 1.00 93.94 74 PHE A CA 1
ATOM 591 C C . PHE A 1 74 ? -1.231 7.615 6.519 1.00 93.94 74 PHE A C 1
ATOM 593 O O . PHE A 1 74 ? -0.234 7.138 5.978 1.00 93.94 74 PHE A O 1
ATOM 600 N N . THR A 1 75 ? -1.704 7.183 7.680 1.00 94.19 75 THR A N 1
ATOM 601 C CA . THR A 1 75 ? -1.199 5.985 8.351 1.00 94.19 75 THR A CA 1
ATOM 602 C C . THR A 1 75 ? -2.028 4.786 7.896 1.00 94.19 75 THR A C 1
ATOM 604 O O . THR A 1 75 ? -3.248 4.889 7.776 1.00 94.19 75 THR A O 1
ATOM 607 N N . TRP A 1 76 ? -1.370 3.667 7.612 1.00 94.50 76 TRP A N 1
ATOM 608 C CA . TRP A 1 76 ? -1.989 2.439 7.114 1.00 94.50 76 TRP A CA 1
ATOM 609 C C . TRP A 1 76 ? -1.778 1.318 8.113 1.00 94.50 76 TRP A C 1
ATOM 611 O O . TRP A 1 76 ? -0.676 1.157 8.612 1.00 94.50 76 TRP A O 1
ATOM 621 N N . GLN A 1 77 ? -2.790 0.523 8.412 1.00 93.25 77 GLN A N 1
ATOM 622 C CA . GLN A 1 77 ? -2.644 -0.607 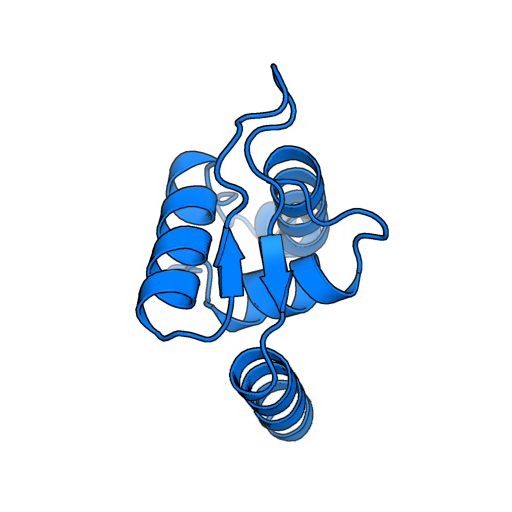9.325 1.00 93.25 77 GLN A CA 1
ATOM 623 C C . GLN A 1 77 ? -3.080 -1.884 8.635 1.00 93.25 77 GLN A C 1
ATOM 625 O O . GLN A 1 77 ? -4.006 -1.876 7.828 1.00 93.25 77 GLN A O 1
ATOM 630 N N . PHE A 1 78 ? -2.396 -2.978 8.948 1.00 92.44 78 PHE A N 1
ATOM 631 C CA . PHE A 1 78 ? -2.819 -4.294 8.506 1.00 92.44 78 PHE A CA 1
ATOM 632 C C . PHE A 1 78 ? -4.108 -4.702 9.210 1.00 92.44 78 PHE A C 1
ATOM 634 O O . PHE A 1 78 ? -4.259 -4.519 10.417 1.00 92.44 78 PHE A O 1
ATOM 641 N N . THR A 1 79 ? -5.019 -5.291 8.445 1.00 94.31 79 THR A N 1
ATOM 642 C CA . THR A 1 79 ? -6.097 -6.113 8.996 1.00 94.31 79 THR A CA 1
ATOM 643 C C . THR A 1 79 ? -5.616 -7.558 9.143 1.00 94.31 79 THR A C 1
ATOM 645 O O . THR A 1 79 ? -4.556 -7.928 8.629 1.00 94.31 79 THR A O 1
ATOM 648 N N . GLU A 1 80 ? -6.419 -8.414 9.776 1.00 93.50 80 GLU A N 1
ATOM 649 C CA . GLU A 1 80 ? -6.168 -9.862 9.785 1.00 93.50 80 GLU A CA 1
ATOM 650 C C . GLU A 1 80 ? -6.041 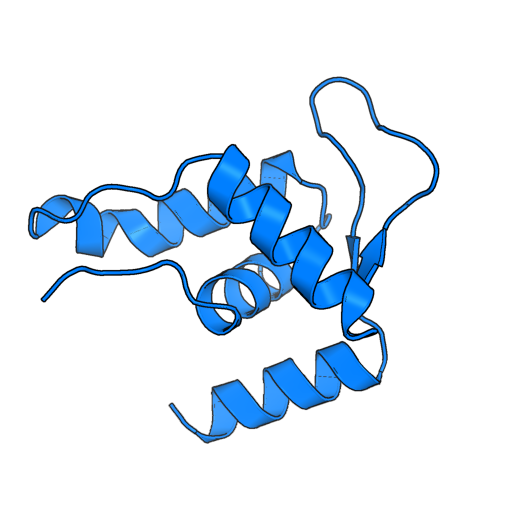-10.424 8.360 1.00 93.50 80 GLU A C 1
ATOM 652 O O . GLU A 1 80 ? -5.079 -11.129 8.054 1.00 93.50 80 GLU A O 1
ATOM 657 N N . ALA A 1 81 ? -6.941 -10.023 7.454 1.00 92.19 81 ALA A N 1
ATOM 658 C CA . ALA A 1 81 ? -6.890 -10.422 6.048 1.00 92.19 81 ALA A CA 1
ATOM 659 C C . ALA A 1 81 ? -5.598 -9.956 5.356 1.00 92.19 81 ALA A C 1
ATOM 661 O O . ALA A 1 81 ? -5.025 -10.691 4.551 1.00 92.19 81 ALA A O 1
ATOM 662 N N . GLY A 1 82 ? -5.106 -8.759 5.689 1.00 90.94 82 GLY A N 1
ATOM 663 C CA . GLY A 1 82 ? -3.836 -8.249 5.176 1.00 90.94 82 GLY A CA 1
ATOM 664 C C . GLY A 1 82 ? -2.625 -9.044 5.658 1.00 90.94 82 GLY A C 1
ATOM 665 O O . GLY A 1 82 ? -1.725 -9.322 4.865 1.00 90.94 82 GLY A O 1
ATOM 666 N N . HIS A 1 83 ? -2.615 -9.463 6.927 1.00 90.19 83 HIS A N 1
ATOM 667 C CA . HIS A 1 83 ? -1.574 -10.347 7.454 1.00 90.19 83 HIS A CA 1
ATOM 668 C C . HIS A 1 83 ? -1.592 -11.722 6.774 1.00 90.19 83 HIS A C 1
ATOM 670 O O . HIS A 1 83 ? -0.532 -12.224 6.398 1.00 90.19 83 HIS A O 1
ATOM 676 N N . SER A 1 84 ? -2.773 -12.305 6.541 1.00 91.50 84 SER A N 1
ATOM 677 C CA . SER A 1 84 ? -2.898 -13.559 5.788 1.00 91.50 84 SER A CA 1
ATOM 678 C C . SER A 1 84 ? -2.429 -13.416 4.339 1.00 91.50 84 SER A C 1
ATOM 680 O O . SER A 1 84 ? -1.725 -14.292 3.840 1.00 91.50 84 SER A O 1
ATOM 682 N N . ALA A 1 85 ? -2.761 -12.306 3.670 1.00 88.94 85 ALA A N 1
ATOM 683 C CA . ALA A 1 85 ? -2.313 -12.035 2.305 1.00 88.94 85 ALA A CA 1
ATOM 684 C C . ALA A 1 85 ? -0.784 -11.891 2.218 1.00 88.94 85 ALA A C 1
ATOM 686 O O . ALA A 1 85 ? -0.165 -12.450 1.313 1.00 88.94 85 ALA A O 1
ATOM 687 N N . LEU A 1 86 ? -0.166 -11.194 3.180 1.00 88.38 86 LEU A N 1
ATOM 688 C CA . LEU A 1 86 ? 1.290 -11.087 3.280 1.00 88.38 86 LEU A CA 1
ATOM 689 C C . LEU A 1 86 ? 1.939 -12.465 3.474 1.00 88.38 86 LEU A C 1
ATOM 691 O O . LEU A 1 86 ? 2.870 -12.799 2.745 1.00 88.38 86 LEU A O 1
ATOM 695 N N . ALA A 1 87 ? 1.430 -13.272 4.408 1.00 87.94 87 ALA A N 1
ATOM 696 C CA . ALA A 1 87 ? 1.969 -14.602 4.688 1.00 87.94 87 ALA A CA 1
ATOM 697 C C . ALA A 1 87 ? 1.840 -15.547 3.480 1.00 87.94 87 ALA A C 1
ATOM 699 O O . ALA A 1 87 ? 2.803 -16.219 3.115 1.00 87.94 87 ALA A O 1
ATOM 700 N N . ALA A 1 88 ? 0.679 -15.559 2.817 1.00 86.56 88 ALA A N 1
ATOM 701 C CA . ALA A 1 88 ? 0.453 -16.365 1.618 1.00 86.56 88 ALA A CA 1
ATOM 702 C C . ALA A 1 88 ? 1.413 -15.984 0.484 1.00 86.56 88 ALA A C 1
ATOM 704 O O . ALA A 1 88 ? 1.942 -16.851 -0.208 1.00 86.56 88 ALA A O 1
ATOM 705 N N . ALA A 1 89 ? 1.673 -14.689 0.313 1.00 79.75 89 ALA A N 1
ATOM 706 C CA . ALA A 1 89 ? 2.566 -14.209 -0.727 1.00 79.75 89 ALA A CA 1
ATOM 707 C C . ALA A 1 89 ? 4.052 -14.457 -0.410 1.00 79.75 89 ALA A C 1
ATOM 709 O O . ALA A 1 89 ? 4.831 -14.700 -1.326 1.00 79.75 89 ALA A O 1
ATOM 710 N N . GLN A 1 90 ? 4.441 -14.447 0.870 1.00 79.88 90 GLN A N 1
ATOM 711 C CA . GLN A 1 90 ? 5.779 -14.858 1.313 1.00 79.88 90 GLN A CA 1
ATOM 712 C C . GLN A 1 90 ? 6.017 -16.363 1.146 1.00 79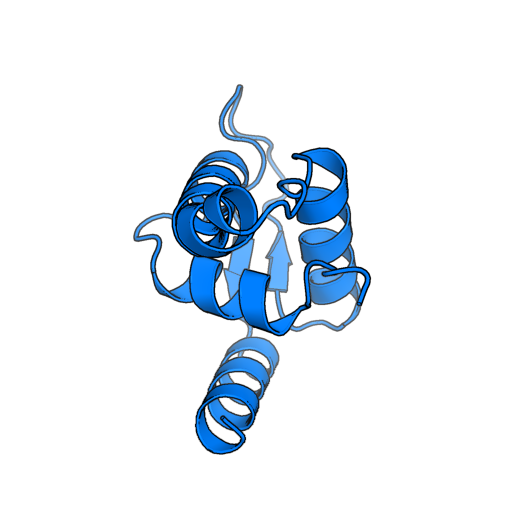.88 90 GLN A C 1
ATOM 714 O O . GLN A 1 90 ? 7.139 -16.763 0.873 1.00 79.88 90 GLN A O 1
ATOM 719 N N . ALA A 1 91 ? 4.979 -17.189 1.291 1.00 79.56 91 ALA A N 1
ATOM 720 C CA . ALA A 1 91 ? 5.070 -18.636 1.096 1.00 79.56 91 ALA A CA 1
ATOM 721 C C . ALA A 1 91 ? 5.113 -19.060 -0.387 1.00 79.56 91 ALA A C 1
ATOM 723 O O . ALA A 1 91 ? 5.473 -20.195 -0.685 1.00 79.56 91 ALA A O 1
ATOM 724 N N . ALA A 1 92 ? 4.712 -18.174 -1.303 1.00 67.88 92 ALA A N 1
ATOM 725 C CA . ALA A 1 92 ? 4.670 -18.427 -2.745 1.00 67.88 92 ALA A CA 1
ATOM 726 C C . ALA A 1 92 ? 5.902 -17.900 -3.512 1.00 67.88 92 ALA A C 1
ATOM 728 O O . ALA A 1 92 ? 5.970 -18.079 -4.730 1.00 67.88 92 ALA A O 1
ATOM 729 N N . ALA A 1 93 ? 6.825 -17.223 -2.821 1.00 56.19 93 ALA A N 1
ATOM 730 C CA . ALA A 1 93 ? 8.066 -16.663 -3.360 1.00 56.19 93 ALA A CA 1
ATOM 731 C C . ALA A 1 93 ? 9.262 -17.569 -3.044 1.00 56.19 93 ALA A C 1
ATOM 733 O O . ALA A 1 93 ? 10.162 -17.648 -3.910 1.00 56.19 93 ALA A O 1
#

pLDDT: mean 87.04, std 9.19, range [44.16, 95.56]

Radius of gyration: 12.92 Å; chains: 1; bounding box: 31×35×31 Å

Secondary structure (DSSP, 8-state):
---PPPHHHHHHHHTT-SS-BHHHHHHHHHHHHHHHHHTTPPPPPHHHHHHHHHHHHHTTSEEE-SS--GGG--BEEE-HHHHHHHHHHHHT-

Foldseek 3Di:
DQDDDDLLLLLVLCVPDPWQFLQSSLVSSQVVCPVVVVVVHDRDDSVSSVVSLVVCVVVVQWDWDPDADPPSGITIDGDPVVVVVNVVVVVVD

Sequence (93 aa):
MRLYLTELDVLAALSRVAVPKSFHVYREVERMWEVRVRDGGMPPTAYVIANRLQTMADKGWLTRSDKREGNSGFTWQFTEAGHSALAAAQAAA